Protein AF-A0A0S8K8V0-F1 (afdb_monomer)

pLDDT: mean 73.96, std 9.87, range [49.03, 88.12]

Structure (mmCIF, N/CA/C/O backbone):
data_AF-A0A0S8K8V0-F1
#
_entry.id   AF-A0A0S8K8V0-F1
#
loop_
_atom_site.group_PDB
_atom_site.id
_atom_site.type_symbol
_atom_site.label_atom_id
_atom_site.label_alt_id
_atom_site.label_comp_id
_atom_site.label_asym_id
_atom_site.label_entity_id
_atom_site.label_seq_id
_atom_site.pdbx_PDB_ins_code
_atom_site.Cartn_x
_atom_site.Cartn_y
_atom_site.Cartn_z
_atom_site.occupancy
_atom_site.B_iso_or_equiv
_atom_site.auth_seq_id
_atom_site.auth_comp_id
_atom_site.auth_asym_id
_atom_site.auth_atom_id
_atom_site.pdbx_PDB_model_num
ATOM 1 N N . MET A 1 1 ? 10.109 -23.372 -32.774 1.00 49.03 1 MET A N 1
ATOM 2 C CA . MET A 1 1 ? 8.726 -23.485 -32.253 1.00 49.03 1 MET A CA 1
ATOM 3 C C . MET A 1 1 ? 8.731 -23.279 -30.729 1.00 49.03 1 MET A C 1
ATOM 5 O O . MET A 1 1 ? 8.468 -24.202 -29.979 1.00 49.03 1 MET A O 1
ATOM 9 N N . ALA A 1 2 ? 9.105 -22.079 -30.258 1.00 51.59 2 ALA A N 1
ATOM 10 C CA . ALA A 1 2 ? 9.386 -21.796 -28.836 1.00 51.59 2 ALA A CA 1
ATOM 11 C C . ALA A 1 2 ? 8.700 -20.512 -28.314 1.00 51.59 2 ALA A C 1
ATOM 13 O O . ALA A 1 2 ? 9.123 -19.936 -27.319 1.00 51.59 2 ALA A O 1
ATOM 14 N N . MET A 1 3 ? 7.639 -20.038 -28.982 1.00 55.50 3 MET A N 1
ATOM 15 C CA . MET A 1 3 ? 6.931 -18.804 -28.591 1.00 55.50 3 MET A CA 1
ATOM 16 C C . MET A 1 3 ? 5.638 -19.029 -27.783 1.00 55.50 3 MET A C 1
ATOM 18 O O . MET A 1 3 ? 5.079 -18.069 -27.264 1.00 55.50 3 MET A O 1
ATOM 22 N N . ALA A 1 4 ? 5.160 -20.269 -27.614 1.00 55.34 4 ALA A N 1
ATOM 23 C CA . ALA A 1 4 ? 3.820 -20.526 -27.063 1.00 55.34 4 ALA A CA 1
ATOM 24 C C . ALA A 1 4 ? 3.740 -20.709 -25.528 1.00 55.34 4 ALA A C 1
ATOM 26 O O . ALA A 1 4 ? 2.642 -20.746 -24.980 1.00 55.34 4 ALA A O 1
ATOM 27 N N . GLN A 1 5 ? 4.863 -20.801 -24.801 1.00 54.19 5 GLN A N 1
ATOM 28 C CA . GLN A 1 5 ? 4.844 -21.061 -23.346 1.00 54.19 5 GLN A CA 1
ATOM 29 C C . GLN A 1 5 ? 4.767 -19.800 -22.453 1.00 54.19 5 GLN A C 1
ATOM 31 O O . GLN A 1 5 ? 4.581 -19.916 -21.244 1.00 54.19 5 GLN A O 1
A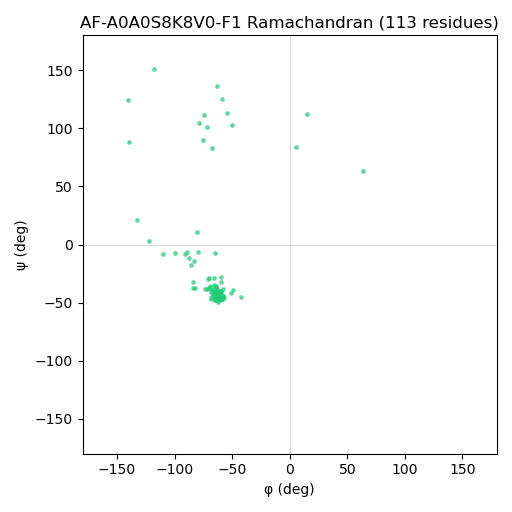TOM 36 N N . SER A 1 6 ? 4.853 -18.582 -23.006 1.00 59.75 6 SER A N 1
ATOM 37 C CA . SER A 1 6 ? 4.994 -17.342 -22.209 1.00 59.75 6 SER A CA 1
ATOM 38 C C . SER A 1 6 ? 3.672 -16.724 -21.714 1.00 59.75 6 SER A C 1
ATOM 40 O O . SER A 1 6 ? 3.674 -15.903 -20.795 1.00 59.75 6 SER A O 1
ATOM 42 N N . THR A 1 7 ? 2.527 -17.085 -22.294 1.00 66.81 7 THR A N 1
ATOM 43 C CA . THR A 1 7 ? 1.245 -16.400 -22.034 1.00 66.81 7 THR A CA 1
ATOM 44 C C . THR A 1 7 ? 0.530 -16.906 -20.782 1.00 66.81 7 THR A C 1
ATOM 46 O O . THR A 1 7 ? 0.001 -16.095 -20.024 1.00 66.81 7 THR A O 1
ATOM 49 N N . ARG A 1 8 ? 0.572 -18.216 -20.492 1.00 71.44 8 ARG A N 1
ATOM 50 C CA . ARG A 1 8 ? -0.106 -18.794 -19.310 1.00 71.44 8 ARG A CA 1
ATOM 51 C C . ARG A 1 8 ? 0.452 -18.263 -17.986 1.00 71.44 8 ARG A C 1
ATOM 53 O O . ARG A 1 8 ? -0.318 -17.925 -17.093 1.00 71.44 8 ARG A O 1
ATOM 60 N N . GLY A 1 9 ? 1.775 -18.121 -17.880 1.00 73.75 9 GLY A N 1
ATOM 61 C CA . GLY A 1 9 ? 2.416 -17.600 -16.667 1.00 73.75 9 GLY A CA 1
ATOM 62 C C . GLY A 1 9 ? 2.073 -16.135 -16.380 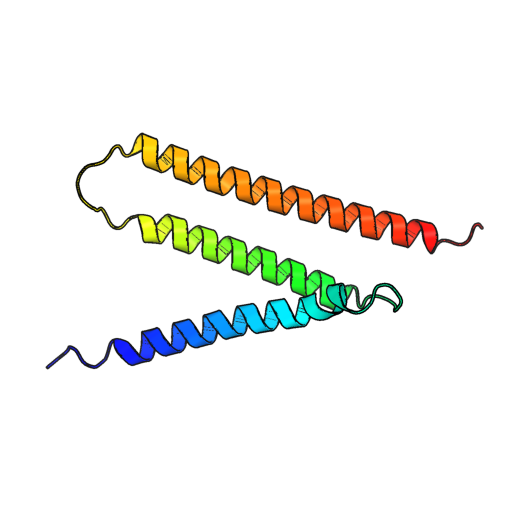1.00 73.75 9 GLY A C 1
ATOM 63 O O . GLY A 1 9 ? 1.899 -15.752 -15.226 1.00 73.75 9 GLY A O 1
ATOM 64 N N . LYS A 1 10 ? 1.910 -15.317 -17.429 1.00 75.38 10 LYS A N 1
ATOM 65 C CA . LYS A 1 10 ? 1.535 -13.902 -17.290 1.00 75.38 10 LYS A CA 1
ATOM 66 C C . LYS A 1 10 ? 0.107 -13.754 -16.772 1.00 75.38 10 LYS A C 1
ATOM 68 O O . LYS A 1 10 ? -0.114 -12.997 -15.835 1.00 75.38 10 LYS A O 1
ATOM 73 N N . VAL A 1 11 ? -0.837 -14.517 -17.325 1.00 81.69 11 VAL A N 1
ATOM 74 C CA . VAL A 1 11 ? -2.246 -14.485 -16.897 1.00 81.69 11 VAL A CA 1
ATOM 75 C C . VAL A 1 11 ? -2.389 -14.919 -15.438 1.00 81.69 11 VAL A C 1
ATOM 77 O O . VAL A 1 11 ? -3.044 -14.228 -14.663 1.00 81.69 11 VAL A O 1
ATOM 80 N N . LEU A 1 12 ? -1.717 -16.001 -15.030 1.00 82.06 12 LEU A N 1
ATOM 81 C CA . LEU A 1 12 ? -1.755 -16.468 -13.640 1.00 82.06 12 LEU A CA 1
ATOM 82 C C . LEU A 1 12 ? -1.213 -15.410 -12.663 1.00 82.06 12 LEU A C 1
ATOM 84 O O . LEU A 1 12 ? -1.780 -15.202 -11.591 1.00 82.06 12 LEU A O 1
ATOM 88 N N . ARG A 1 13 ? -0.141 -14.705 -13.053 1.00 79.88 13 ARG A N 1
ATOM 89 C CA . ARG A 1 13 ? 0.429 -13.608 -12.261 1.00 79.88 13 ARG A CA 1
ATOM 90 C C . ARG A 1 13 ? -0.578 -12.471 -12.070 1.00 79.88 13 ARG A C 1
ATOM 92 O O . ARG A 1 13 ? -0.745 -12.026 -10.939 1.00 79.88 13 ARG A O 1
ATOM 99 N N . TYR A 1 14 ? -1.272 -12.057 -13.133 1.00 80.81 14 TYR A N 1
ATOM 100 C CA . TYR A 1 14 ? -2.305 -11.019 -13.043 1.00 80.81 14 TYR A CA 1
ATOM 101 C C . TYR A 1 14 ? -3.481 -11.440 -12.156 1.00 80.81 14 TYR A C 1
ATOM 103 O O . TYR A 1 14 ? -3.927 -10.655 -11.324 1.00 80.81 14 TYR A O 1
ATOM 111 N N . PHE A 1 15 ? -3.949 -12.687 -12.266 1.00 85.12 15 PHE A N 1
ATOM 112 C CA . PHE A 1 15 ? -5.017 -13.199 -11.399 1.00 85.12 15 PHE A CA 1
ATOM 113 C C . PHE A 1 15 ? -4.620 -13.205 -9.919 1.00 85.12 15 PHE A C 1
ATOM 115 O O . PHE A 1 15 ? -5.407 -12.789 -9.070 1.00 85.12 15 PHE A O 1
ATOM 122 N N . LEU A 1 16 ? -3.394 -13.630 -9.601 1.00 83.94 16 LEU A N 1
ATOM 123 C CA . LEU A 1 16 ? -2.875 -13.596 -8.230 1.00 83.94 16 LEU A CA 1
ATOM 124 C C . LEU A 1 16 ? -2.753 -12.166 -7.696 1.00 83.94 16 LEU A C 1
ATOM 126 O O . LEU A 1 16 ? -2.994 -11.923 -6.515 1.00 83.94 16 LEU A O 1
ATOM 130 N N . GLU A 1 17 ? -2.383 -11.221 -8.552 1.00 83.00 17 GLU A N 1
ATOM 131 C CA . GLU A 1 17 ? -2.273 -9.813 -8.188 1.00 83.00 17 GLU A CA 1
ATOM 132 C C . GLU A 1 17 ? -3.645 -9.199 -7.893 1.00 83.00 17 GLU A C 1
ATOM 134 O O . GLU A 1 17 ? -3.831 -8.612 -6.829 1.00 83.00 17 GLU A O 1
ATOM 139 N N . ILE A 1 18 ? -4.637 -9.436 -8.756 1.00 85.81 18 ILE A N 1
ATOM 140 C CA . ILE A 1 18 ? -6.029 -9.023 -8.525 1.00 85.81 18 ILE A CA 1
ATOM 141 C C . ILE A 1 18 ? -6.568 -9.654 -7.235 1.00 85.81 18 ILE A C 1
ATOM 143 O O . ILE A 1 18 ? -7.153 -8.956 -6.409 1.00 85.81 18 ILE A O 1
ATOM 147 N N . GLY A 1 19 ? -6.315 -10.948 -7.011 1.00 87.75 19 GLY A N 1
ATOM 148 C CA . GLY A 1 19 ? -6.740 -11.649 -5.798 1.00 87.75 19 GLY A CA 1
ATOM 149 C C . GLY A 1 19 ? -6.192 -11.023 -4.511 1.00 87.75 19 GLY A C 1
ATOM 150 O O . GLY A 1 19 ? -6.922 -10.905 -3.528 1.00 87.75 19 GLY A O 1
ATOM 151 N N . ARG A 1 20 ? -4.939 -10.547 -4.518 1.00 84.62 20 ARG A N 1
ATOM 152 C CA . ARG A 1 20 ? -4.349 -9.829 -3.372 1.00 84.62 20 ARG A CA 1
ATOM 153 C C . ARG A 1 20 ? -5.076 -8.523 -3.078 1.00 84.62 20 ARG A C 1
ATOM 155 O O . ARG A 1 20 ? -5.362 -8.244 -1.917 1.00 84.62 20 ARG A O 1
ATOM 162 N N . TRP A 1 21 ? -5.406 -7.748 -4.107 1.00 82.50 21 TRP A N 1
ATOM 163 C CA . TRP A 1 21 ? -6.125 -6.483 -3.933 1.00 82.50 21 TRP A CA 1
ATOM 164 C C . TRP A 1 21 ? -7.574 -6.689 -3.501 1.00 82.50 21 TRP A C 1
ATOM 166 O O . TRP A 1 21 ? -8.058 -5.954 -2.644 1.00 82.50 21 TRP A O 1
ATOM 176 N N . VAL A 1 22 ? -8.240 -7.726 -4.014 1.00 88.12 22 VAL A N 1
ATOM 177 C CA . VAL A 1 22 ? -9.575 -8.128 -3.549 1.00 88.12 22 VAL A CA 1
ATOM 178 C C . VAL A 1 22 ? -9.532 -8.541 -2.076 1.00 88.12 22 VAL A C 1
ATOM 180 O O . VAL A 1 22 ? -10.398 -8.125 -1.312 1.00 88.12 22 VAL A O 1
ATOM 183 N N . LEU A 1 23 ? -8.511 -9.291 -1.647 1.00 85.94 23 LEU A N 1
ATOM 184 C CA . LEU A 1 23 ? -8.340 -9.687 -0.246 1.00 85.94 23 LEU A CA 1
ATOM 185 C C . LEU A 1 23 ? -8.131 -8.474 0.671 1.00 85.94 23 LEU A C 1
ATOM 187 O O . LEU A 1 23 ? -8.777 -8.369 1.713 1.00 85.94 23 LEU A O 1
ATOM 191 N N . VAL A 1 24 ? -7.269 -7.537 0.272 1.00 83.81 24 VAL A N 1
ATOM 192 C CA . VAL A 1 24 ? -7.057 -6.284 1.010 1.00 83.81 24 VAL A CA 1
ATOM 193 C C . VAL A 1 24 ? -8.343 -5.458 1.062 1.00 83.81 24 VAL A C 1
ATOM 195 O O . VAL A 1 24 ? -8.746 -5.018 2.137 1.00 83.81 24 VAL A O 1
ATOM 198 N N . GLY A 1 25 ? -9.035 -5.306 -0.069 1.00 83.50 25 GLY A N 1
ATOM 199 C CA . GLY A 1 25 ? -10.319 -4.611 -0.140 1.00 83.50 25 GLY A CA 1
ATOM 200 C C . GLY A 1 25 ? -11.383 -5.255 0.747 1.00 83.50 25 GLY A C 1
ATOM 201 O O . GLY A 1 25 ? -12.115 -4.552 1.434 1.00 83.50 25 GLY A O 1
ATOM 202 N N . TYR A 1 26 ? -11.429 -6.586 0.808 1.00 86.75 26 TYR A N 1
ATOM 203 C CA . TYR A 1 26 ? -12.330 -7.329 1.688 1.00 86.75 26 TYR A CA 1
ATOM 204 C C . TYR A 1 26 ? -12.001 -7.136 3.175 1.00 86.75 26 TYR A C 1
ATOM 206 O O . TYR A 1 26 ? -12.909 -7.034 4.005 1.00 86.75 26 TYR A O 1
ATOM 214 N N . LEU A 1 27 ? -10.718 -7.074 3.534 1.00 81.44 27 LEU A N 1
ATOM 215 C CA . LEU A 1 27 ? -10.288 -6.820 4.911 1.00 81.44 27 LEU A CA 1
ATOM 216 C C . LEU A 1 27 ? -10.586 -5.386 5.353 1.00 81.44 27 LEU A C 1
ATOM 218 O O . LEU A 1 27 ? -10.972 -5.184 6.500 1.00 81.44 27 LEU A O 1
ATOM 222 N N . LEU A 1 28 ? -10.471 -4.420 4.440 1.00 80.56 28 LEU A N 1
ATOM 223 C CA . LEU A 1 28 ? -10.740 -3.002 4.699 1.00 80.56 28 LEU A CA 1
ATOM 224 C C . LEU A 1 28 ? -12.212 -2.609 4.487 1.00 80.56 28 LEU A C 1
ATOM 226 O O . LEU A 1 28 ? -12.627 -1.543 4.929 1.00 80.56 28 LEU A O 1
ATOM 230 N N . PHE A 1 29 ? -13.034 -3.468 3.879 1.00 81.56 29 PHE A N 1
ATOM 231 C CA . PHE A 1 29 ? -14.469 -3.240 3.670 1.00 81.56 29 PHE A CA 1
ATOM 232 C C . PHE A 1 29 ? -15.256 -2.788 4.923 1.00 81.56 29 PHE A C 1
ATOM 234 O O . PHE A 1 29 ? -16.115 -1.908 4.783 1.00 81.56 29 PHE A O 1
ATOM 241 N N . PRO A 1 30 ? -14.989 -3.318 6.140 1.00 73.88 30 PRO A N 1
ATOM 242 C CA . PRO A 1 30 ? -15.687 -2.900 7.355 1.00 73.88 30 PRO A CA 1
ATOM 243 C C . PRO A 1 30 ? -15.518 -1.410 7.670 1.00 73.88 30 PRO A C 1
ATOM 245 O O . PRO A 1 30 ? -16.467 -0.794 8.151 1.00 73.88 30 PRO A O 1
ATOM 248 N N . LEU A 1 31 ? -14.366 -0.818 7.322 1.00 71.69 31 LEU A N 1
ATOM 249 C CA . LEU A 1 31 ? -14.083 0.606 7.539 1.00 71.69 31 LEU A CA 1
ATOM 250 C C . LEU A 1 31 ? -15.076 1.517 6.810 1.00 71.69 31 LEU A C 1
ATOM 252 O O . LEU A 1 31 ? -15.326 2.632 7.255 1.00 71.69 31 LEU A O 1
ATOM 256 N N . ARG A 1 32 ? -15.653 1.053 5.693 1.00 72.88 32 ARG A N 1
ATOM 257 C CA . ARG A 1 32 ? -16.580 1.855 4.886 1.00 72.88 32 ARG A CA 1
ATOM 258 C C . ARG A 1 32 ? -18.021 1.810 5.397 1.00 72.88 32 ARG A C 1
ATOM 260 O O . ARG A 1 32 ? -18.749 2.775 5.205 1.00 72.88 32 ARG A O 1
ATOM 267 N N . HIS A 1 33 ? -18.452 0.696 5.989 1.00 67.12 33 HIS A N 1
ATOM 268 C CA . HIS A 1 33 ? -19.881 0.441 6.229 1.00 67.12 33 HIS A CA 1
ATOM 269 C C . HIS A 1 33 ? -20.300 0.494 7.698 1.00 67.12 33 HIS A C 1
ATOM 271 O O . HIS A 1 33 ? -21.496 0.421 7.976 1.00 67.12 33 HIS A O 1
ATOM 277 N N . ARG A 1 34 ? -19.367 0.585 8.653 1.00 54.09 34 ARG A N 1
ATOM 278 C CA . ARG A 1 34 ? -19.711 0.496 10.078 1.00 54.09 34 ARG A CA 1
ATOM 279 C C . ARG A 1 34 ? -18.916 1.494 10.916 1.00 54.09 34 ARG A C 1
ATOM 281 O O . ARG A 1 34 ? -17.888 1.147 11.474 1.00 54.09 34 ARG A O 1
ATOM 288 N N . MET A 1 35 ? -19.448 2.710 11.053 1.00 57.12 35 MET A N 1
ATOM 289 C CA . MET A 1 35 ? -19.030 3.641 12.116 1.00 57.12 35 MET A CA 1
ATOM 290 C C . MET A 1 35 ? -19.675 3.319 13.481 1.00 57.12 35 MET A C 1
ATOM 292 O O . MET A 1 35 ? -19.322 3.934 14.476 1.00 57.12 35 MET A O 1
ATOM 296 N N . HIS A 1 36 ? -20.616 2.366 13.546 1.00 55.62 36 HIS A N 1
ATOM 297 C CA . HIS A 1 36 ? -21.479 2.158 14.723 1.00 55.62 36 HIS A CA 1
ATOM 298 C C . HIS A 1 36 ? -21.422 0.752 15.344 1.00 55.62 36 HIS A C 1
ATOM 300 O O . HIS A 1 36 ? -22.165 0.472 16.277 1.00 55.62 36 HIS A O 1
ATOM 306 N N . LEU A 1 37 ? -20.577 -0.150 14.838 1.00 61.59 37 LEU A N 1
ATOM 307 C CA . LEU A 1 37 ? -20.383 -1.483 15.425 1.00 61.59 37 LEU A CA 1
ATOM 308 C C . LEU A 1 37 ? -18.938 -1.636 15.897 1.00 61.59 37 LEU A C 1
ATOM 310 O O . LEU A 1 37 ? -18.062 -1.018 15.290 1.00 61.59 37 LEU A O 1
ATOM 314 N N . PRO A 1 38 ? -18.680 -2.458 16.936 1.00 65.19 38 PRO A N 1
ATOM 315 C CA . PRO A 1 38 ? -17.330 -2.705 17.419 1.00 65.19 38 PRO A CA 1
ATOM 316 C C . PRO A 1 38 ? -16.474 -3.171 16.244 1.00 65.19 38 PRO A C 1
ATOM 318 O O . PRO A 1 38 ? -16.734 -4.211 15.634 1.00 65.19 38 PRO A O 1
ATOM 321 N N . LEU A 1 39 ? -15.503 -2.338 15.872 1.00 64.25 39 LEU A N 1
ATOM 322 C CA . LEU A 1 39 ? -14.562 -2.643 14.809 1.00 64.25 39 LEU A CA 1
ATOM 323 C C . LEU A 1 39 ? -13.839 -3.931 15.196 1.00 64.25 39 LEU A C 1
ATOM 325 O O . LEU A 1 39 ? -13.239 -4.009 16.267 1.00 64.25 39 LEU A O 1
ATOM 329 N N . GLU A 1 40 ? -13.868 -4.938 14.321 1.00 76.75 40 GLU A N 1
ATOM 330 C CA . GLU A 1 40 ? -12.999 -6.105 14.458 1.00 76.75 40 GLU A CA 1
ATOM 331 C C . GLU A 1 40 ? -11.553 -5.649 14.234 1.00 76.75 40 GLU A C 1
ATOM 333 O O . GLU A 1 40 ? -11.018 -5.718 13.125 1.00 76.75 40 GLU A O 1
ATOM 338 N N . PHE A 1 41 ? -10.937 -5.127 15.297 1.00 72.62 41 PHE A N 1
ATOM 339 C CA . PHE A 1 41 ? -9.624 -4.489 15.279 1.00 72.62 41 PHE A CA 1
ATOM 340 C C . PHE A 1 41 ? -8.584 -5.376 14.596 1.00 72.62 41 PHE A C 1
ATOM 342 O O . PHE A 1 41 ? -7.836 -4.911 13.741 1.00 72.62 41 PHE A O 1
ATOM 349 N N . THR A 1 42 ? -8.618 -6.678 14.886 1.00 77.50 42 THR A N 1
ATOM 350 C CA . THR A 1 42 ? -7.757 -7.691 14.272 1.00 77.50 42 THR A CA 1
ATOM 351 C C . THR A 1 42 ? -7.883 -7.715 12.751 1.00 77.50 42 THR A C 1
ATOM 353 O O . THR A 1 42 ? -6.874 -7.714 12.052 1.00 77.50 42 THR A O 1
ATOM 356 N N . ARG A 1 43 ? -9.108 -7.694 12.214 1.00 78.88 43 ARG A N 1
ATOM 357 C CA . ARG A 1 43 ? -9.359 -7.737 10.768 1.00 78.88 43 ARG A CA 1
ATOM 358 C C . ARG A 1 43 ? -8.859 -6.466 10.083 1.00 78.88 43 ARG A C 1
ATOM 360 O O . ARG A 1 43 ? -8.201 -6.544 9.046 1.00 78.88 43 ARG A O 1
ATOM 367 N N . THR A 1 44 ? -9.129 -5.314 10.689 1.00 76.69 44 THR A N 1
ATOM 368 C CA . THR A 1 44 ? -8.696 -4.004 10.188 1.00 76.69 44 THR A CA 1
ATOM 369 C C . THR A 1 44 ? -7.174 -3.868 10.215 1.00 76.69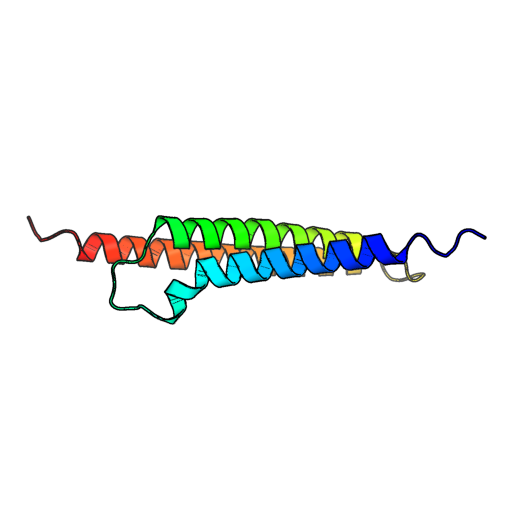 44 THR A C 1
ATOM 371 O O . THR A 1 44 ? -6.574 -3.512 9.201 1.00 76.69 44 THR A O 1
ATOM 374 N N . ALA A 1 45 ? -6.534 -4.214 11.335 1.00 76.44 45 ALA A N 1
ATOM 375 C CA . ALA A 1 45 ? -5.081 -4.175 11.489 1.00 76.44 45 ALA A CA 1
ATOM 376 C C . ALA A 1 45 ? -4.380 -5.089 10.474 1.00 76.44 45 ALA A C 1
ATOM 378 O O . ALA A 1 45 ? -3.398 -4.689 9.848 1.00 76.44 45 ALA A O 1
ATOM 379 N N . LEU A 1 46 ? -4.924 -6.287 10.246 1.00 81.50 46 LEU A N 1
ATOM 380 C CA . LEU A 1 46 ? -4.389 -7.245 9.279 1.00 81.50 46 LEU A CA 1
ATOM 381 C C . LEU A 1 46 ? -4.582 -6.755 7.832 1.00 81.50 46 LEU A C 1
ATOM 383 O O . LEU A 1 46 ? -3.678 -6.895 7.008 1.00 81.50 46 LEU A O 1
ATOM 387 N N . GLY A 1 47 ? -5.710 -6.098 7.537 1.00 82.25 47 GLY A N 1
ATOM 388 C CA . GLY A 1 47 ? -5.946 -5.416 6.261 1.00 82.25 47 GLY A CA 1
ATOM 389 C C . GLY A 1 47 ? -4.939 -4.301 5.984 1.00 82.25 47 GLY A C 1
ATOM 390 O O . GLY A 1 47 ? -4.372 -4.246 4.892 1.00 82.25 47 GLY A O 1
ATOM 391 N N . ILE A 1 48 ? -4.667 -3.457 6.981 1.00 79.31 48 ILE A N 1
ATOM 392 C CA . ILE A 1 48 ? -3.674 -2.378 6.885 1.00 79.31 48 ILE A CA 1
ATOM 393 C C . ILE A 1 48 ? -2.265 -2.958 6.712 1.00 79.31 48 ILE A C 1
ATOM 395 O O . ILE A 1 48 ? -1.535 -2.528 5.821 1.00 79.31 48 ILE A O 1
ATOM 399 N N . ALA A 1 49 ? -1.887 -3.966 7.502 1.00 79.12 49 ALA A N 1
ATOM 400 C CA . ALA A 1 49 ? -0.576 -4.604 7.398 1.00 79.12 49 ALA A CA 1
ATOM 401 C C . ALA A 1 49 ? -0.341 -5.203 6.000 1.00 79.12 49 ALA A C 1
ATOM 403 O O . ALA A 1 49 ? 0.692 -4.947 5.378 1.00 79.12 49 ALA A O 1
ATOM 404 N N . LEU A 1 50 ? -1.321 -5.940 5.463 1.00 82.69 50 LEU A N 1
ATOM 405 C CA . LEU A 1 50 ? -1.245 -6.484 4.104 1.00 82.69 50 LEU A CA 1
ATOM 406 C C . LEU A 1 50 ? -1.203 -5.386 3.041 1.00 82.69 50 LEU A C 1
ATOM 408 O O . LEU A 1 50 ? -0.443 -5.503 2.079 1.00 82.69 50 LEU A O 1
ATOM 412 N N . PHE A 1 51 ? -1.974 -4.312 3.217 1.00 82.25 51 PHE A N 1
ATOM 413 C CA . PHE A 1 51 ? -1.945 -3.164 2.317 1.00 82.25 51 PHE A CA 1
ATOM 414 C C . PHE A 1 51 ? -0.556 -2.519 2.263 1.00 82.25 51 PHE A C 1
ATOM 416 O O . PHE A 1 51 ? -0.054 -2.261 1.168 1.00 82.25 51 PHE A O 1
ATOM 423 N N . VAL A 1 52 ? 0.093 -2.311 3.412 1.00 81.19 52 VAL A N 1
ATOM 424 C CA . VAL A 1 52 ? 1.450 -1.745 3.488 1.00 81.19 52 VAL A CA 1
ATOM 425 C C . VAL A 1 52 ? 2.464 -2.668 2.809 1.00 81.19 52 VAL A C 1
ATOM 427 O O . VAL A 1 52 ? 3.241 -2.210 1.970 1.00 81.19 52 VAL A O 1
ATOM 430 N N . ILE A 1 53 ? 2.426 -3.972 3.103 1.00 80.31 53 ILE A N 1
ATOM 431 C CA . ILE A 1 53 ? 3.342 -4.958 2.507 1.00 80.31 53 ILE A CA 1
ATOM 432 C C . ILE A 1 53 ? 3.171 -5.019 0.981 1.00 80.31 53 ILE A C 1
ATOM 434 O O . ILE A 1 53 ? 4.159 -4.988 0.240 1.00 80.31 53 ILE A O 1
ATOM 438 N N . PHE A 1 54 ? 1.932 -5.093 0.486 1.00 82.44 54 PHE A N 1
ATOM 439 C CA . PHE A 1 54 ? 1.673 -5.179 -0.953 1.00 82.44 54 PHE A CA 1
ATOM 440 C C . PHE A 1 54 ? 1.955 -3.868 -1.684 1.00 82.44 54 PHE A C 1
ATOM 442 O O . PHE A 1 54 ? 2.541 -3.913 -2.767 1.00 82.44 54 PHE A O 1
ATOM 449 N N . SER A 1 55 ? 1.633 -2.719 -1.089 1.00 77.12 55 SER A N 1
ATOM 450 C CA . SER A 1 55 ? 1.969 -1.409 -1.660 1.00 77.12 55 SER A CA 1
ATOM 451 C C . SER A 1 55 ? 3.482 -1.205 -1.730 1.00 77.12 55 SER A C 1
ATOM 453 O O . SER A 1 55 ? 3.993 -0.776 -2.762 1.00 77.12 55 SER A O 1
ATOM 455 N N . GLY A 1 56 ? 4.222 -1.597 -0.686 1.00 76.88 56 GLY A N 1
ATOM 456 C CA . GLY A 1 56 ? 5.687 -1.561 -0.684 1.00 76.88 56 GLY A CA 1
ATOM 457 C C . GLY A 1 56 ? 6.300 -2.461 -1.761 1.00 76.88 56 GLY A C 1
ATOM 458 O O . GLY A 1 56 ? 7.213 -2.044 -2.475 1.00 76.88 56 GLY A O 1
ATOM 459 N N . LYS A 1 57 ? 5.755 -3.670 -1.949 1.00 79.38 57 LYS A N 1
ATOM 460 C CA . LYS A 1 57 ? 6.169 -4.563 -3.042 1.00 79.38 57 LYS A CA 1
ATOM 461 C C . LYS A 1 57 ? 5.887 -3.951 -4.418 1.00 79.38 57 LYS A C 1
ATOM 463 O O . LYS A 1 57 ? 6.751 -4.023 -5.283 1.00 79.38 57 LYS A O 1
ATOM 468 N N . MET A 1 58 ? 4.711 -3.358 -4.627 1.00 74.25 58 MET A N 1
ATOM 469 C CA . MET A 1 58 ? 4.378 -2.696 -5.895 1.00 74.25 58 MET A CA 1
ATOM 470 C C . MET A 1 58 ? 5.310 -1.523 -6.183 1.00 74.25 58 MET A C 1
ATOM 472 O O . MET A 1 58 ? 5.758 -1.368 -7.314 1.00 74.25 58 MET A O 1
ATOM 476 N N . LEU A 1 59 ? 5.633 -0.731 -5.161 1.00 72.00 59 LEU A N 1
ATOM 477 C CA . LEU A 1 59 ? 6.591 0.360 -5.274 1.00 72.00 59 LEU A CA 1
ATOM 478 C C . LEU A 1 59 ? 7.962 -0.163 -5.716 1.00 72.00 59 LEU A C 1
ATOM 480 O O . LEU A 1 59 ? 8.555 0.364 -6.652 1.00 72.00 59 LEU A O 1
ATOM 484 N N . TYR A 1 60 ? 8.437 -1.231 -5.078 1.00 72.44 60 TYR A N 1
ATOM 485 C CA . TYR A 1 60 ? 9.693 -1.885 -5.432 1.00 72.44 60 TYR A CA 1
ATOM 486 C C . TYR A 1 60 ? 9.676 -2.415 -6.873 1.00 72.44 60 TYR A C 1
ATOM 488 O O . TYR A 1 60 ? 10.597 -2.135 -7.643 1.00 72.44 60 TYR A O 1
ATOM 496 N N . ASP A 1 61 ? 8.605 -3.116 -7.260 1.00 72.62 61 ASP A N 1
ATOM 497 C CA . ASP A 1 61 ? 8.426 -3.643 -8.615 1.00 72.62 61 ASP A CA 1
ATOM 498 C C . ASP A 1 61 ? 8.364 -2.503 -9.647 1.00 72.62 61 ASP A C 1
ATOM 500 O O . ASP A 1 61 ? 8.997 -2.608 -10.693 1.00 72.62 61 ASP A O 1
ATOM 504 N N . PHE A 1 62 ? 7.688 -1.388 -9.358 1.00 71.56 62 PHE A N 1
ATOM 505 C CA . PHE A 1 62 ? 7.620 -0.217 -10.240 1.00 71.56 62 PHE A CA 1
ATOM 506 C C . PHE A 1 62 ? 8.992 0.448 -10.414 1.00 71.56 62 PHE A C 1
ATOM 508 O O . PHE A 1 62 ? 9.437 0.687 -11.539 1.00 71.56 62 PHE A O 1
ATOM 515 N N . VAL A 1 63 ? 9.705 0.674 -9.307 1.00 67.12 63 VAL A N 1
ATOM 516 C CA . VAL A 1 63 ? 11.043 1.284 -9.304 1.00 67.12 63 VAL A CA 1
ATOM 517 C C . VAL A 1 63 ? 12.064 0.413 -10.040 1.00 67.12 63 VAL A C 1
ATOM 519 O O . VAL A 1 63 ? 12.930 0.934 -10.743 1.00 67.12 63 VAL A O 1
ATOM 522 N N . ILE A 1 64 ? 11.983 -0.911 -9.908 1.00 65.06 64 ILE A N 1
ATOM 523 C CA . ILE A 1 64 ? 12.915 -1.831 -10.573 1.00 65.06 64 ILE A CA 1
ATOM 524 C C . ILE A 1 64 ? 12.524 -2.093 -12.023 1.00 65.06 64 ILE A C 1
ATOM 526 O O . ILE A 1 64 ? 13.403 -2.172 -12.880 1.00 65.06 64 ILE A O 1
ATOM 530 N N . TRP A 1 65 ? 11.234 -2.199 -12.335 1.00 61.16 65 TRP A N 1
ATOM 531 C CA . TRP A 1 65 ? 10.777 -2.444 -13.702 1.00 61.16 65 TRP A CA 1
ATOM 532 C C . TRP A 1 65 ? 10.991 -1.231 -14.615 1.00 61.16 65 TRP A C 1
ATOM 534 O O . TRP A 1 65 ? 11.278 -1.407 -15.801 1.00 61.16 65 TRP A O 1
ATOM 544 N N . SER A 1 66 ? 10.963 -0.013 -14.061 1.00 58.09 66 SER A N 1
ATOM 545 C CA . SER A 1 66 ? 11.335 1.208 -14.787 1.00 58.09 66 SER A CA 1
ATOM 546 C C . SER A 1 66 ? 12.816 1.247 -15.204 1.00 58.09 66 SER A C 1
ATOM 548 O O . SER A 1 66 ? 13.200 2.120 -15.973 1.00 58.09 66 SER A O 1
ATOM 550 N N . ARG A 1 67 ? 13.654 0.292 -14.766 1.00 56.69 67 ARG A N 1
ATOM 551 C CA . ARG A 1 67 ? 15.075 0.191 -15.148 1.00 56.69 67 ARG A CA 1
ATOM 552 C C . ARG A 1 67 ? 15.326 -0.462 -16.511 1.00 56.69 67 ARG A C 1
ATOM 554 O O . ARG A 1 67 ? 16.473 -0.794 -16.804 1.00 56.69 67 ARG A O 1
ATOM 561 N N . ARG A 1 68 ? 14.309 -0.695 -17.353 1.00 55.59 68 ARG A N 1
ATOM 562 C CA . ARG A 1 68 ? 14.568 -1.076 -18.755 1.00 55.59 68 ARG A CA 1
ATOM 563 C C . ARG A 1 68 ? 15.037 0.173 -19.507 1.00 55.59 68 ARG A C 1
ATOM 565 O O . ARG A 1 68 ? 14.227 1.077 -19.692 1.00 55.59 68 ARG A O 1
ATOM 572 N N . PRO A 1 69 ? 16.310 0.244 -19.931 1.00 52.03 69 PRO A N 1
ATOM 573 C CA . PRO A 1 69 ? 16.889 1.474 -20.446 1.00 52.03 69 PRO A CA 1
ATOM 574 C C . PRO A 1 69 ? 16.295 1.786 -21.821 1.00 52.03 69 PRO A C 1
ATOM 576 O O . PRO A 1 69 ? 16.696 1.213 -22.834 1.00 52.03 69 PRO A O 1
ATOM 579 N N . ALA A 1 70 ? 15.344 2.716 -21.875 1.00 53.72 70 ALA A N 1
ATOM 580 C CA . ALA A 1 70 ? 15.093 3.467 -23.092 1.00 53.72 70 ALA A CA 1
ATOM 581 C C . ALA A 1 70 ? 16.237 4.482 -23.215 1.00 53.72 70 ALA A C 1
ATOM 583 O O . ALA A 1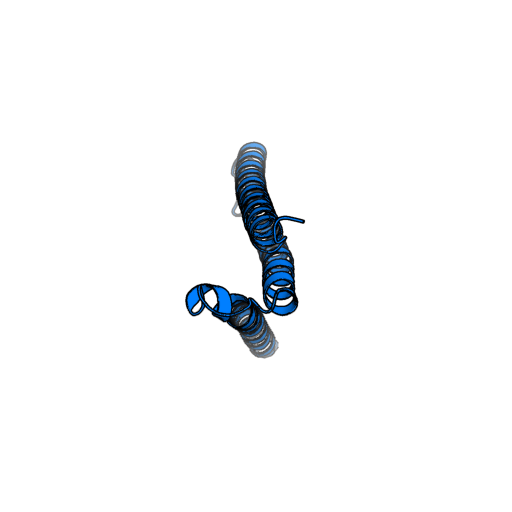 70 ? 16.186 5.552 -22.625 1.00 53.72 70 ALA A O 1
ATOM 584 N N . SER A 1 71 ? 17.311 4.056 -23.885 1.00 57.09 71 SER A N 1
ATOM 585 C CA . SER A 1 71 ? 18.392 4.858 -24.468 1.00 57.09 71 SER A CA 1
ATOM 586 C C . SER A 1 71 ? 18.491 6.325 -23.996 1.00 57.09 71 SER A C 1
ATOM 588 O O . SER A 1 71 ? 17.711 7.182 -24.410 1.00 57.09 71 SER A O 1
ATOM 590 N N . THR A 1 72 ? 19.568 6.637 -23.260 1.00 56.44 72 THR A N 1
ATOM 591 C CA . THR A 1 72 ? 20.172 7.986 -23.146 1.00 56.44 72 THR A CA 1
ATOM 592 C C . THR A 1 72 ? 19.324 9.109 -22.519 1.00 56.44 72 THR A C 1
ATOM 594 O O . THR A 1 72 ? 19.104 10.129 -23.168 1.00 56.44 72 THR A O 1
ATOM 597 N N . ARG A 1 73 ? 18.929 9.010 -21.237 1.00 57.56 73 ARG A N 1
ATOM 598 C CA . ARG A 1 73 ? 18.555 10.198 -20.433 1.00 57.56 73 ARG A CA 1
ATOM 599 C C . ARG A 1 73 ? 19.052 10.121 -18.981 1.00 57.56 73 ARG A C 1
ATOM 601 O O . ARG A 1 73 ? 18.791 9.159 -18.277 1.00 57.56 73 ARG A O 1
ATOM 608 N N . ASP A 1 74 ? 19.806 11.147 -18.592 1.00 68.75 74 ASP A N 1
ATOM 609 C CA . ASP A 1 74 ? 20.254 11.592 -17.261 1.00 68.75 74 ASP A CA 1
ATOM 610 C C . ASP A 1 74 ? 19.922 10.705 -16.041 1.00 68.75 74 ASP A C 1
ATOM 612 O O . ASP A 1 74 ? 19.014 10.989 -15.254 1.00 68.75 74 ASP A O 1
ATOM 616 N N . LEU A 1 75 ? 20.779 9.703 -15.810 1.00 69.19 75 LEU A N 1
ATOM 617 C CA . LEU A 1 75 ? 20.791 8.813 -14.639 1.00 69.19 75 LEU A CA 1
ATOM 618 C C . LEU A 1 75 ? 20.546 9.511 -13.273 1.00 69.19 75 LEU A C 1
ATOM 620 O O . LEU A 1 75 ? 19.754 8.995 -12.480 1.00 69.19 75 LEU A O 1
ATOM 624 N N . PRO A 1 76 ? 21.170 10.670 -12.949 1.00 75.31 76 PRO A N 1
ATOM 625 C CA . PRO A 1 76 ? 20.950 11.315 -11.651 1.00 75.31 76 PRO A CA 1
ATOM 626 C C . PRO A 1 76 ? 19.554 11.937 -11.516 1.00 75.31 76 PRO A C 1
ATOM 628 O O . PRO A 1 76 ? 19.009 11.985 -10.413 1.00 75.31 76 PRO A O 1
ATOM 631 N N . ARG A 1 77 ? 18.943 12.385 -12.621 1.00 75.62 77 ARG A N 1
ATOM 632 C CA . ARG A 1 77 ? 17.600 12.980 -12.610 1.00 75.62 77 ARG A CA 1
ATOM 633 C C . ARG A 1 77 ? 16.524 11.913 -12.410 1.00 75.62 77 ARG A C 1
ATOM 635 O O . ARG A 1 77 ? 15.576 12.145 -11.661 1.00 75.62 77 ARG A O 1
ATOM 642 N N . GLU A 1 78 ? 16.696 10.740 -13.019 1.00 73.56 78 GLU A N 1
ATOM 643 C CA . GLU A 1 78 ? 15.826 9.583 -12.770 1.00 73.56 78 GLU A CA 1
ATOM 644 C C . GLU A 1 78 ? 15.919 9.106 -11.318 1.00 73.56 78 GLU A C 1
ATOM 646 O O . GLU A 1 78 ? 14.888 8.908 -10.672 1.00 73.56 78 GLU A O 1
ATOM 651 N N . LEU A 1 79 ? 17.134 8.992 -10.769 1.00 75.31 79 LEU A N 1
ATOM 652 C CA . LEU A 1 79 ? 17.344 8.622 -9.366 1.00 75.31 79 LEU A CA 1
ATOM 653 C C . LEU A 1 79 ? 16.660 9.597 -8.401 1.00 75.31 79 LEU A C 1
ATOM 655 O O . LEU A 1 79 ? 15.994 9.155 -7.465 1.00 75.31 79 LEU A O 1
ATOM 659 N N . LEU A 1 80 ? 16.775 10.905 -8.647 1.00 80.44 80 LEU A N 1
ATOM 660 C CA . LEU A 1 80 ? 16.126 11.925 -7.823 1.00 80.44 80 LEU A CA 1
ATOM 661 C C . LEU A 1 80 ? 14.595 11.819 -7.890 1.00 80.44 80 LEU A C 1
ATOM 663 O O . LEU A 1 80 ? 13.925 11.916 -6.864 1.00 80.44 80 LEU A O 1
ATOM 667 N N . SER A 1 81 ? 14.037 11.582 -9.081 1.00 74.69 81 SER A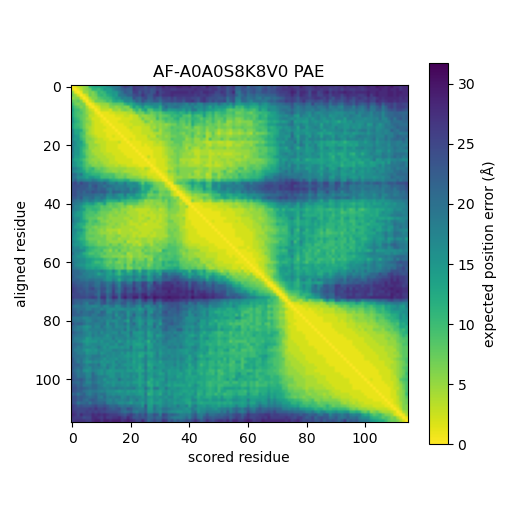 N 1
ATOM 668 C 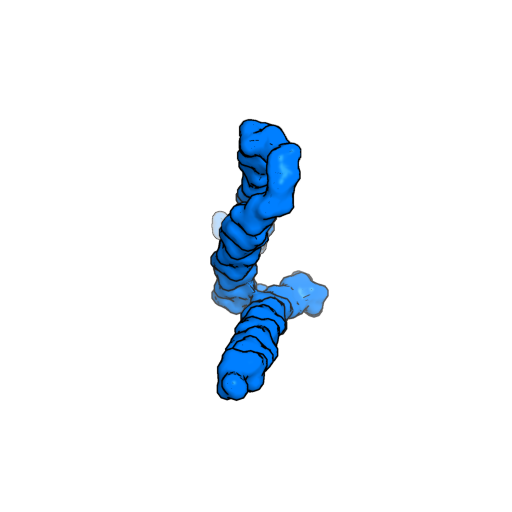CA . SER A 1 81 ? 12.588 11.435 -9.249 1.00 74.69 81 SER A CA 1
ATOM 669 C C . SER A 1 81 ? 12.055 10.181 -8.559 1.00 74.69 81 SER A C 1
ATOM 671 O O . SER A 1 81 ? 10.988 10.225 -7.947 1.00 74.69 81 SER A O 1
ATOM 673 N N . ILE A 1 82 ? 12.796 9.074 -8.624 1.00 72.06 82 ILE A N 1
ATOM 674 C CA . ILE A 1 82 ? 12.467 7.839 -7.907 1.00 72.06 82 ILE A CA 1
ATOM 675 C C . ILE A 1 82 ? 12.499 8.086 -6.401 1.00 72.06 82 ILE A C 1
ATOM 677 O O . ILE A 1 82 ? 11.543 7.749 -5.704 1.00 72.06 82 ILE A O 1
ATOM 681 N N . LEU A 1 83 ? 13.572 8.705 -5.904 1.00 78.62 83 LEU A N 1
ATOM 682 C CA . LEU A 1 83 ? 13.720 9.020 -4.488 1.00 78.62 83 LEU A CA 1
ATOM 683 C C . LEU A 1 83 ? 12.558 9.894 -4.000 1.00 78.62 83 LEU A C 1
ATOM 685 O O . LEU A 1 83 ? 11.963 9.595 -2.969 1.00 78.62 83 LEU A O 1
ATOM 689 N N . ALA A 1 84 ? 12.183 10.919 -4.768 1.00 79.88 84 ALA A N 1
ATOM 690 C CA . ALA A 1 84 ? 11.071 11.803 -4.438 1.00 79.88 84 ALA A CA 1
ATOM 691 C C . ALA A 1 84 ? 9.733 11.052 -4.335 1.00 79.88 84 ALA A C 1
ATOM 693 O O . ALA A 1 84 ? 8.987 11.265 -3.380 1.00 79.88 84 ALA A O 1
ATOM 694 N N . ILE A 1 85 ? 9.445 10.136 -5.267 1.00 77.19 85 ILE A N 1
ATOM 695 C CA . ILE A 1 85 ? 8.218 9.322 -5.239 1.00 77.19 85 ILE A CA 1
ATOM 696 C C . ILE A 1 85 ? 8.213 8.389 -4.022 1.00 77.19 85 ILE A C 1
ATOM 698 O O . ILE A 1 85 ? 7.202 8.283 -3.328 1.00 77.19 85 ILE A O 1
ATOM 702 N N . VAL A 1 86 ? 9.343 7.738 -3.735 1.00 78.19 86 VAL A N 1
ATOM 703 C CA . VAL A 1 86 ? 9.475 6.833 -2.584 1.00 78.19 86 VAL A CA 1
ATOM 704 C C . VAL A 1 86 ? 9.286 7.592 -1.271 1.00 78.19 86 VAL A C 1
ATOM 706 O O . VAL A 1 86 ? 8.523 7.143 -0.418 1.00 78.19 86 VAL A O 1
ATOM 709 N N . VAL A 1 87 ? 9.931 8.751 -1.119 1.00 80.31 87 VAL A N 1
ATOM 710 C CA . VAL A 1 87 ? 9.801 9.599 0.075 1.00 80.31 87 VAL A CA 1
ATOM 711 C C . VAL A 1 87 ? 8.365 10.086 0.237 1.00 80.31 87 VAL A C 1
ATOM 713 O O . VAL A 1 87 ? 7.814 9.973 1.328 1.00 80.31 87 VAL A O 1
ATOM 716 N N . LEU A 1 88 ? 7.726 10.558 -0.835 1.00 80.19 88 LEU A N 1
ATOM 717 C CA . LEU A 1 88 ? 6.334 11.007 -0.790 1.00 80.19 88 LEU A CA 1
ATOM 718 C C . LEU A 1 88 ? 5.398 9.890 -0.311 1.00 80.19 88 LEU A C 1
ATOM 720 O O . LEU A 1 88 ? 4.560 10.109 0.561 1.00 80.19 88 LEU A O 1
ATOM 724 N N . ILE A 1 89 ? 5.564 8.678 -0.843 1.00 77.75 89 ILE A N 1
ATOM 725 C CA . ILE A 1 89 ? 4.739 7.527 -0.462 1.00 77.75 89 ILE A CA 1
ATOM 726 C C . ILE A 1 89 ? 5.026 7.101 0.978 1.00 77.75 89 ILE A C 1
ATOM 728 O O . ILE A 1 89 ? 4.086 6.833 1.723 1.00 77.75 89 ILE A O 1
ATOM 732 N N . ALA A 1 90 ? 6.289 7.096 1.404 1.00 78.62 90 ALA A N 1
ATOM 733 C CA . ALA A 1 90 ? 6.650 6.807 2.789 1.00 78.62 90 ALA A CA 1
ATOM 734 C C . ALA A 1 90 ? 6.023 7.815 3.765 1.00 78.62 90 ALA A C 1
ATOM 736 O O . ALA A 1 90 ? 5.488 7.410 4.796 1.00 78.62 90 ALA A O 1
ATOM 737 N N . VAL A 1 91 ? 6.020 9.106 3.418 1.00 80.00 91 VAL A N 1
ATOM 738 C CA . VAL A 1 91 ? 5.369 10.160 4.210 1.00 80.00 91 VAL A CA 1
ATOM 739 C C . VAL A 1 91 ? 3.858 9.944 4.273 1.00 80.00 91 VAL A C 1
ATOM 741 O O . VAL A 1 91 ? 3.289 9.997 5.360 1.00 80.00 91 VAL A O 1
ATOM 744 N N . LEU A 1 92 ? 3.205 9.647 3.145 1.00 77.00 92 LEU A N 1
ATOM 745 C CA . LEU A 1 92 ? 1.762 9.385 3.111 1.00 77.00 92 LEU A CA 1
ATOM 746 C C . LEU A 1 92 ? 1.377 8.157 3.946 1.00 77.00 92 LEU A C 1
ATOM 748 O O . LEU A 1 92 ? 0.412 8.207 4.709 1.00 77.00 92 LEU A O 1
ATOM 752 N N . VAL A 1 93 ? 2.144 7.068 3.842 1.00 80.75 93 VAL A N 1
ATOM 753 C CA . VAL A 1 93 ? 1.925 5.854 4.642 1.00 80.75 93 VAL A CA 1
ATOM 754 C C . VAL A 1 93 ? 2.172 6.133 6.123 1.00 80.75 93 VAL A C 1
ATOM 756 O O . VAL A 1 93 ? 1.349 5.757 6.955 1.00 80.75 93 VAL A O 1
ATOM 759 N N . GLY A 1 94 ? 3.258 6.831 6.463 1.00 79.88 94 GLY A N 1
ATOM 760 C CA . GLY A 1 94 ? 3.558 7.224 7.839 1.00 79.88 94 GLY A CA 1
ATOM 761 C C . GLY A 1 94 ? 2.449 8.080 8.449 1.00 79.88 94 GLY A C 1
ATOM 762 O O . GLY A 1 94 ? 1.979 7.783 9.546 1.00 79.88 94 GLY A O 1
ATOM 763 N N . ALA A 1 95 ? 1.962 9.081 7.712 1.00 78.62 95 ALA A N 1
ATOM 764 C CA . ALA A 1 95 ? 0.848 9.922 8.137 1.00 78.62 95 ALA A CA 1
ATOM 765 C C . ALA A 1 95 ? -0.436 9.108 8.359 1.00 78.62 95 ALA A C 1
ATOM 767 O O . ALA A 1 95 ? -1.104 9.291 9.375 1.00 78.62 95 ALA A O 1
ATOM 768 N N . ALA A 1 96 ? -0.756 8.170 7.460 1.00 76.69 96 ALA A N 1
ATOM 769 C CA . ALA A 1 96 ? -1.912 7.290 7.617 1.00 76.69 96 ALA A CA 1
ATOM 770 C C . ALA A 1 96 ? -1.805 6.417 8.878 1.00 76.69 96 ALA A C 1
ATOM 772 O O . ALA A 1 96 ? -2.770 6.308 9.632 1.00 76.69 96 ALA A O 1
ATOM 773 N N . VAL A 1 97 ? -0.629 5.837 9.143 1.00 81.69 97 VAL A N 1
ATOM 774 C CA . VAL A 1 97 ? -0.384 5.023 10.346 1.00 81.69 97 VAL A CA 1
ATOM 775 C C . VAL A 1 97 ? -0.531 5.858 11.619 1.00 81.69 97 VAL A C 1
ATOM 777 O O . VAL A 1 97 ? -1.195 5.413 12.554 1.00 81.69 97 VAL A O 1
ATOM 780 N N . VAL A 1 98 ? 0.022 7.075 11.650 1.00 82.31 98 VAL A N 1
ATOM 781 C CA . VAL A 1 98 ? -0.143 8.002 12.783 1.00 82.31 98 VAL A CA 1
ATOM 782 C C . VAL A 1 98 ? -1.615 8.348 12.991 1.00 82.31 98 VAL A C 1
ATOM 784 O O . VAL A 1 98 ? -2.101 8.296 14.118 1.00 82.31 98 VAL A O 1
ATOM 787 N N . PHE A 1 99 ? -2.344 8.645 11.915 1.00 81.12 99 PHE A N 1
ATOM 788 C CA . PHE A 1 99 ? -3.763 8.984 11.988 1.00 81.12 99 PHE A CA 1
ATOM 789 C C . PHE A 1 99 ? -4.601 7.829 12.550 1.00 81.12 99 PHE A C 1
ATOM 791 O O . PHE A 1 99 ? -5.432 8.036 13.432 1.00 81.12 99 PHE A O 1
ATOM 798 N N . ILE A 1 100 ? -4.335 6.599 12.099 1.00 80.75 100 ILE A N 1
ATOM 799 C CA . ILE A 1 100 ? -4.967 5.389 12.639 1.00 80.75 100 ILE A CA 1
ATOM 800 C C . ILE A 1 100 ? -4.610 5.212 14.120 1.00 80.75 100 ILE A C 1
ATOM 802 O O . ILE A 1 100 ? -5.493 4.934 14.926 1.00 80.75 100 ILE A O 1
ATOM 806 N N . GLY A 1 101 ? -3.343 5.404 14.494 1.00 80.00 101 GLY A N 1
ATOM 807 C CA . GLY A 1 101 ? -2.896 5.312 15.885 1.00 80.00 101 GLY A CA 1
ATOM 808 C C . GLY A 1 101 ? -3.618 6.299 16.805 1.00 80.00 101 GLY A C 1
ATOM 809 O O . GLY A 1 101 ? -4.108 5.901 17.860 1.00 80.00 101 GLY A O 1
ATOM 810 N N . LEU A 1 102 ? -3.749 7.559 16.382 1.00 84.38 102 LEU A N 1
ATOM 811 C CA . LEU A 1 102 ? -4.492 8.588 17.118 1.00 84.38 102 LEU A CA 1
ATOM 812 C C . LEU A 1 102 ? -5.981 8.254 17.227 1.00 84.38 102 LEU A C 1
ATOM 814 O O . LEU A 1 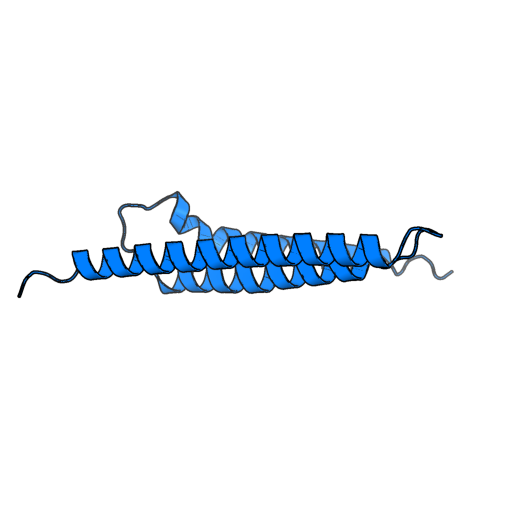102 ? -6.560 8.384 18.302 1.00 84.38 102 LEU A O 1
ATOM 818 N N . TYR A 1 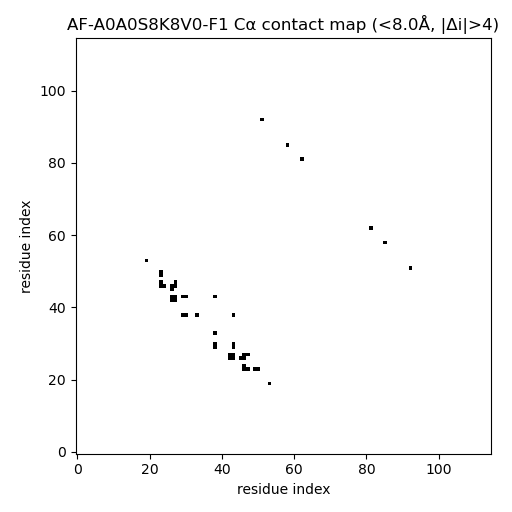103 ? -6.591 7.786 16.137 1.00 81.25 103 TYR A N 1
ATOM 819 C CA . TYR A 1 103 ? -7.992 7.371 16.141 1.00 81.25 103 TYR A CA 1
ATOM 820 C C . TYR A 1 103 ? -8.244 6.251 17.159 1.00 81.25 103 TYR A C 1
ATOM 822 O O . TYR A 1 103 ? -9.177 6.327 17.955 1.00 81.25 103 TYR A O 1
ATOM 830 N N . VAL A 1 104 ? -7.371 5.241 17.182 1.00 81.44 104 VAL A N 1
ATOM 831 C CA . VAL A 1 104 ? -7.458 4.125 18.132 1.00 81.44 104 VAL A CA 1
ATOM 832 C C . VAL A 1 104 ? -7.231 4.599 19.567 1.00 81.44 104 VAL A C 1
ATOM 834 O O . VAL A 1 104 ? -7.970 4.188 20.456 1.00 81.44 104 VAL A O 1
ATOM 837 N N . ALA A 1 105 ? -6.253 5.478 19.801 1.00 81.00 105 ALA A N 1
ATOM 838 C CA . ALA A 1 105 ? -5.984 6.030 21.127 1.00 81.00 105 ALA A CA 1
ATOM 839 C C . ALA A 1 105 ? -7.191 6.802 21.685 1.00 81.00 105 ALA A C 1
ATOM 841 O O . ALA A 1 105 ? -7.577 6.576 22.830 1.00 81.00 105 ALA A O 1
ATOM 842 N N . ASN A 1 106 ? -7.827 7.642 20.863 1.00 81.88 106 ASN A N 1
ATOM 843 C CA . ASN A 1 106 ? -9.043 8.362 21.249 1.00 81.88 106 ASN A CA 1
ATOM 844 C C . ASN A 1 106 ? -10.196 7.398 21.551 1.00 81.88 106 ASN A C 1
ATOM 846 O O . ASN A 1 106 ? -10.877 7.551 22.560 1.00 81.88 106 ASN A O 1
ATOM 850 N N . MET A 1 107 ? -10.368 6.352 20.737 1.00 78.12 107 MET A N 1
ATOM 851 C CA . MET A 1 107 ? -11.417 5.356 20.966 1.00 78.12 107 MET A CA 1
ATOM 852 C C . MET A 1 107 ? -11.208 4.585 22.283 1.00 78.12 107 MET A C 1
ATOM 854 O O . MET A 1 107 ? -12.171 4.269 22.976 1.00 78.12 107 MET A O 1
ATOM 858 N N . ILE A 1 108 ? -9.953 4.300 22.655 1.00 82.12 108 ILE A N 1
ATOM 859 C CA . ILE A 1 108 ? -9.620 3.668 23.942 1.00 82.12 108 ILE A CA 1
ATOM 860 C C . ILE A 1 108 ? -9.927 4.616 25.109 1.00 82.12 108 ILE A C 1
ATOM 862 O O . ILE A 1 108 ? -10.467 4.166 26.118 1.00 82.12 108 ILE A O 1
ATOM 866 N N . GLN A 1 109 ? -9.617 5.910 24.975 1.00 82.19 109 GLN A N 1
ATOM 867 C CA . GLN A 1 109 ? -9.922 6.913 26.002 1.00 82.19 109 GLN A CA 1
ATOM 868 C C . GLN A 1 109 ? -11.430 7.069 26.226 1.00 82.19 109 GLN A C 1
ATOM 870 O O . GLN A 1 109 ? -11.867 7.122 27.370 1.00 82.19 109 GLN A O 1
ATOM 875 N N . GLU A 1 110 ? -12.232 7.077 25.159 1.00 80.69 110 GLU A N 1
ATOM 876 C CA . GLU A 1 110 ? -13.699 7.118 25.257 1.00 80.69 110 GLU A CA 1
ATOM 877 C C . GLU A 1 110 ? -14.286 5.852 25.902 1.00 80.69 110 GLU A C 1
ATOM 879 O O . GLU A 1 110 ? -15.336 5.905 26.540 1.00 80.69 110 GLU A O 1
ATOM 884 N N . MET A 1 111 ? -13.608 4.709 25.754 1.00 74.88 111 MET A N 1
ATOM 885 C CA . MET A 1 111 ? -14.022 3.436 26.345 1.00 74.88 111 MET A CA 1
ATOM 886 C C . MET A 1 111 ? -13.589 3.247 27.799 1.00 74.88 111 MET A C 1
ATOM 888 O O . MET A 1 111 ? -14.112 2.331 28.431 1.00 74.88 111 MET A O 1
ATOM 892 N N . GLN A 1 112 ? -12.666 4.051 28.342 1.00 73.94 112 GLN A N 1
ATOM 893 C CA . GLN A 1 112 ? -12.373 4.043 29.777 1.00 73.94 112 GLN A CA 1
ATOM 894 C C . GLN A 1 112 ? -13.467 4.840 30.500 1.00 73.94 112 GLN A C 1
ATOM 896 O O . GLN A 1 112 ? -13.457 6.072 30.446 1.00 73.94 112 GLN A O 1
ATOM 901 N N . PRO A 1 113 ? -14.422 4.181 31.187 1.00 60.41 113 PRO A N 1
ATOM 902 C CA . PRO A 1 113 ? -15.368 4.898 32.023 1.00 60.41 113 PRO A CA 1
ATOM 903 C C . PRO A 1 113 ? -14.554 5.566 33.128 1.00 60.41 113 PRO A C 1
ATOM 905 O O . PRO A 1 113 ? -13.644 4.938 33.672 1.00 60.41 113 PRO A O 1
ATOM 908 N N . GLN A 1 114 ? -14.865 6.825 33.431 1.00 61.12 114 GLN A N 1
ATOM 909 C CA . GLN A 1 114 ? -14.283 7.557 34.554 1.00 61.12 114 GLN A CA 1
ATOM 910 C C . GLN A 1 114 ? -14.413 6.691 35.819 1.00 61.12 114 GLN A C 1
ATOM 912 O O . GLN A 1 114 ? -15.517 6.540 36.343 1.00 61.12 114 GLN A O 1
ATOM 917 N N . MET A 1 115 ? -13.316 6.059 36.242 1.00 56.03 115 MET A N 1
ATOM 918 C CA . MET A 1 115 ? -13.176 5.507 37.589 1.00 56.03 115 MET A CA 1
ATOM 919 C C . MET A 1 115 ? -12.616 6.594 38.491 1.00 56.03 115 MET A C 1
ATOM 921 O O . MET A 1 115 ? -11.650 7.260 38.052 1.00 56.03 115 MET A O 1
#

Solvent-accessible surface area (backbone atoms only — not comparable to full-atom values): 6772 Å² total; per-residue (Å²): 145,84,78,82,77,66,59,64,61,52,53,53,50,52,54,53,51,53,50,52,51,52,52,33,49,61,36,44,46,56,77,78,79,44,96,85,54,89,72,62,58,69,49,43,53,51,18,52,53,50,44,51,55,51,51,52,48,50,50,50,51,50,65,57,60,68,63,64,83,76,77,90,72,64,66,70,60,54,50,50,53,51,50,51,53,52,52,52,50,50,51,53,52,50,51,51,52,51,50,51,50,52,53,51,52,51,54,52,57,73,66,54,73,92,122

Foldseek 3Di:
DPDPPPPVVVVVVVVVLVVLVVQLCVLCVCVVPDPPDPPPVVSVVVSLVSVVVSVVVVLVCVLVVVPPDPPDDDPVVSVVVSVVVVVVVVVVSVVVVVVVVVVVVVVVVVVPDDD

Sequence (115 aa):
MAMAQSTRGKVLRYFLEIGRWVLVGYLLFPLRHRMHLPLEFTRTALGIALFVIFSGKMLYDFVIWSRRPASTRDLPRELLSILAIVVLIAVLVGAAVVFIGLYVANMIQEMQPQM

Secondary structure (DSSP, 8-state):
--STTHHHHHHHHHHHHHHHHHHHHHHHHHHHH-SSS---HHHHHHHHHHHHHHHHHHHHHHHHHTTS--S---HHHHHHHHHHHHHHHHHHHHHHHHHHHHHHHHHHHHHS---

Radius of gyration: 20.44 Å; Cα contacts (8 Å, |Δi|>4): 23; chains: 1; bounding box: 42×36×70 Å

Mean predicted aligned error: 12.66 Å

Nearest PDB structures (foldseek)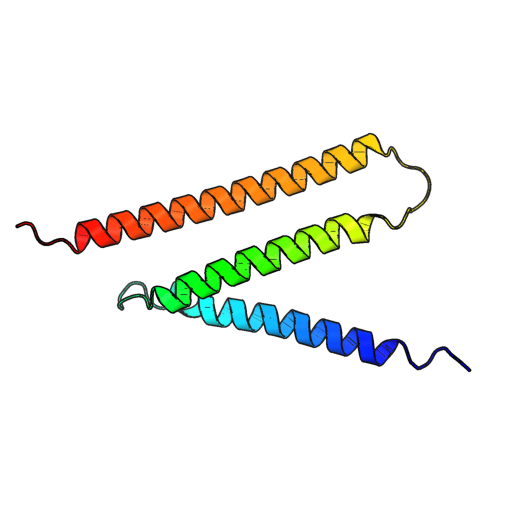:
  6yam-assembly1_P  TM=4.661E-01  e=9.209E+00  Oryctolagus cuniculus